Protein AF-A0A658NVU2-F1 (afdb_monomer_lite)

Structure (mmCIF, N/CA/C/O backbone):
data_AF-A0A658NVU2-F1
#
_entry.id   AF-A0A658NVU2-F1
#
loop_
_atom_site.group_PDB
_atom_site.id
_atom_site.type_symbol
_atom_site.label_atom_id
_atom_site.label_alt_id
_atom_site.label_comp_id
_atom_site.label_asym_id
_atom_site.label_entity_id
_atom_site.label_seq_id
_atom_site.pdbx_PDB_ins_code
_atom_site.Cartn_x
_atom_site.Cartn_y
_atom_site.Cartn_z
_atom_site.occupancy
_atom_site.B_iso_or_equiv
_atom_site.auth_seq_id
_atom_site.auth_comp_id
_atom_site.auth_asym_id
_atom_site.auth_atom_id
_atom_site.pdbx_PDB_model_num
ATOM 1 N N . GLY A 1 1 ? 6.816 2.887 -2.204 1.00 66.12 1 GLY A N 1
ATOM 2 C CA . GLY A 1 1 ? 6.903 2.406 -0.809 1.00 66.12 1 GLY A CA 1
ATOM 3 C C . GLY A 1 1 ? 5.701 2.885 -0.012 1.00 66.12 1 GLY A C 1
ATOM 4 O O . GLY A 1 1 ? 4.880 3.603 -0.566 1.00 66.12 1 GLY A O 1
ATOM 5 N N . PHE A 1 2 ? 5.609 2.519 1.269 1.00 79.38 2 PHE A N 1
ATOM 6 C CA . PHE A 1 2 ? 4.489 2.842 2.173 1.00 79.38 2 PHE A CA 1
ATOM 7 C C . PHE A 1 2 ? 4.735 4.096 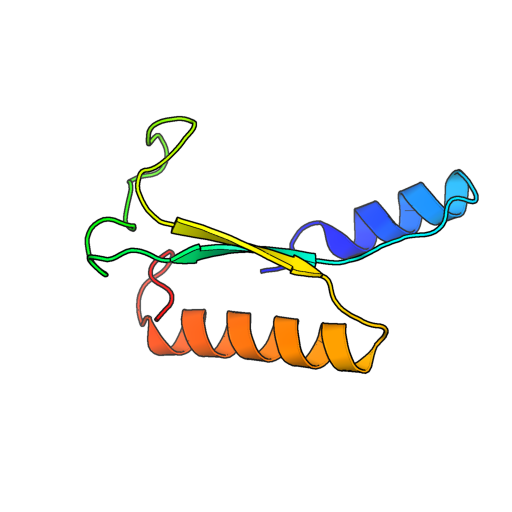3.023 1.00 79.38 2 PHE A C 1
ATOM 9 O O . PHE A 1 2 ? 4.677 4.067 4.250 1.00 79.38 2 PHE A O 1
ATOM 16 N N . TYR A 1 3 ? 5.047 5.217 2.383 1.00 77.81 3 TYR A N 1
ATOM 17 C CA . TYR A 1 3 ? 5.579 6.385 3.093 1.00 77.81 3 TYR A CA 1
ATOM 18 C C . TYR A 1 3 ? 4.583 7.070 4.054 1.00 77.81 3 TYR A C 1
ATOM 20 O O . TYR A 1 3 ? 5.007 7.871 4.879 1.00 77.81 3 TYR A O 1
ATOM 28 N N . GLY A 1 4 ? 3.285 6.739 3.993 1.00 88.94 4 GLY A N 1
ATOM 29 C CA . GLY A 1 4 ? 2.237 7.296 4.861 1.00 88.94 4 GLY A CA 1
ATOM 30 C C . GLY A 1 4 ? 1.615 6.318 5.864 1.00 88.94 4 GLY A C 1
ATOM 31 O O . GLY A 1 4 ? 0.648 6.685 6.527 1.00 88.94 4 GLY A O 1
ATOM 32 N N . ILE A 1 5 ? 2.118 5.083 5.977 1.00 91.00 5 ILE A N 1
ATOM 33 C CA . ILE A 1 5 ? 1.388 4.024 6.692 1.00 91.00 5 ILE A CA 1
ATOM 34 C C . ILE A 1 5 ? 1.237 4.276 8.193 1.00 91.00 5 ILE A C 1
ATOM 36 O O . ILE A 1 5 ? 0.152 4.082 8.733 1.00 91.00 5 ILE A O 1
ATOM 40 N N . VAL A 1 6 ? 2.294 4.769 8.845 1.00 92.00 6 VAL A N 1
ATOM 41 C CA . VAL A 1 6 ? 2.278 5.090 10.280 1.00 92.00 6 VAL A CA 1
ATOM 42 C C . VAL A 1 6 ? 1.248 6.178 10.550 1.00 92.00 6 VAL A C 1
ATOM 44 O O . VAL A 1 6 ? 0.363 6.007 11.381 1.00 92.00 6 VAL A O 1
ATOM 47 N N . ARG A 1 7 ? 1.294 7.261 9.765 1.00 94.69 7 ARG A N 1
ATOM 48 C CA . ARG A 1 7 ? 0.380 8.388 9.943 1.00 94.69 7 ARG A CA 1
ATOM 49 C C . ARG A 1 7 ? -1.078 8.007 9.689 1.00 94.69 7 ARG A C 1
ATOM 51 O O . ARG A 1 7 ? -1.965 8.509 10.371 1.00 94.69 7 ARG A O 1
ATOM 58 N N . PHE A 1 8 ? -1.325 7.136 8.712 1.00 94.25 8 PHE A N 1
ATOM 59 C CA . PHE A 1 8 ? -2.664 6.623 8.434 1.00 94.25 8 PHE A CA 1
ATOM 60 C C . PHE A 1 8 ? -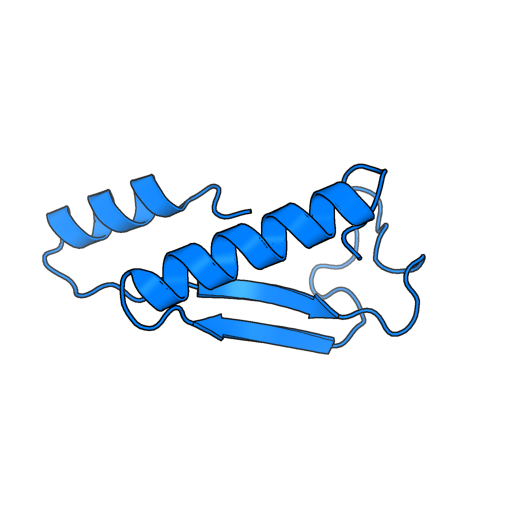3.192 5.759 9.587 1.00 94.25 8 PHE A C 1
ATOM 62 O O . PHE A 1 8 ? -4.334 5.945 10.003 1.00 94.25 8 PHE A O 1
ATOM 69 N N . ALA A 1 9 ? -2.358 4.874 10.143 1.00 94.06 9 ALA A N 1
ATOM 70 C CA . ALA A 1 9 ? -2.724 4.043 11.288 1.00 94.06 9 ALA A CA 1
ATOM 71 C C . AL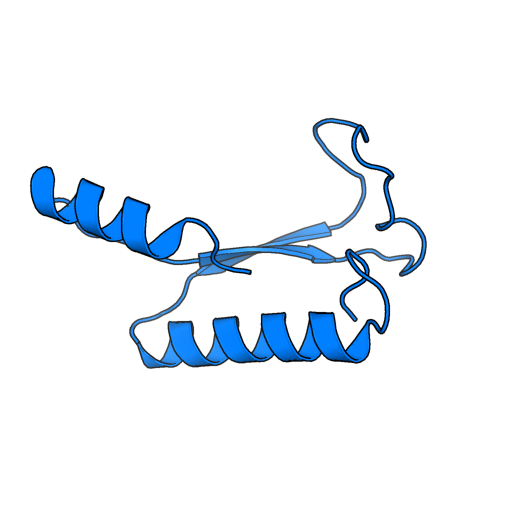A A 1 9 ? -3.038 4.885 12.538 1.00 94.06 9 ALA A C 1
ATOM 73 O O . ALA A 1 9 ? -4.096 4.704 13.134 1.00 94.06 9 ALA A O 1
ATOM 74 N N . GLU A 1 10 ? -2.181 5.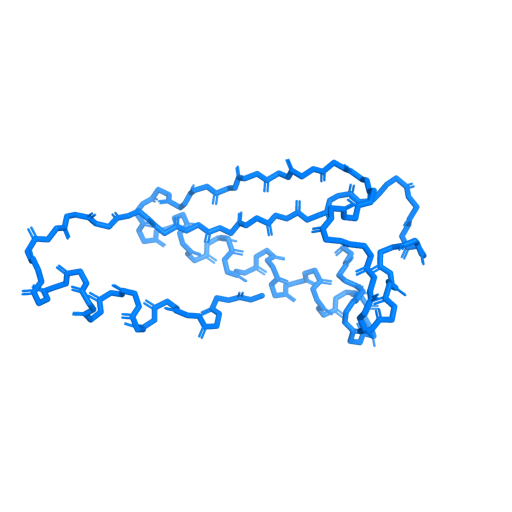855 12.875 1.00 96.50 10 GLU A N 1
ATOM 75 C CA . GLU A 1 10 ? -2.398 6.778 14.000 1.00 96.50 10 GLU A CA 1
ATOM 76 C C . GLU A 1 10 ? -3.714 7.558 13.865 1.00 96.50 10 GLU A C 1
ATOM 78 O O . GLU A 1 10 ? -4.470 7.699 14.825 1.00 96.50 10 GLU A O 1
ATOM 83 N N . ALA A 1 11 ? -4.006 8.072 12.666 1.00 97.12 11 ALA A N 1
ATOM 84 C CA . ALA A 1 11 ? -5.228 8.833 12.421 1.00 97.12 11 ALA A CA 1
ATOM 85 C C . ALA A 1 11 ? -6.484 7.957 12.539 1.00 97.12 11 ALA A C 1
ATOM 87 O O . ALA A 1 11 ? -7.500 8.392 13.080 1.00 97.12 11 ALA A O 1
ATOM 88 N N . ALA A 1 12 ? -6.419 6.718 12.051 1.00 97.00 12 ALA A N 1
ATOM 89 C CA . ALA A 1 12 ? -7.526 5.779 12.145 1.00 97.00 12 ALA A CA 1
ATOM 90 C C . ALA A 1 12 ? -7.793 5.331 13.588 1.00 97.00 12 ALA A C 1
ATOM 92 O O . ALA A 1 12 ? -8.953 5.212 13.980 1.00 97.00 12 ALA A O 1
ATOM 93 N N . GLU A 1 13 ? -6.738 5.145 14.385 1.00 96.50 13 GLU A N 1
ATOM 94 C CA . GLU A 1 13 ? -6.842 4.841 15.813 1.00 96.50 13 GLU A CA 1
ATOM 95 C C . GLU A 1 13 ? -7.555 5.968 16.571 1.00 96.50 13 GLU A C 1
ATOM 97 O O . GLU A 1 13 ? -8.514 5.703 17.296 1.00 96.50 13 GLU A O 1
ATOM 102 N N . GLN A 1 14 ? -7.157 7.226 16.337 1.00 97.38 14 GLN A N 1
ATOM 103 C CA . GLN A 1 14 ? -7.782 8.408 16.951 1.00 97.38 14 GLN A CA 1
ATOM 104 C C . GLN A 1 14 ? -9.273 8.550 16.618 1.00 97.38 14 GLN A C 1
ATOM 106 O O . GLN A 1 14 ? -10.036 9.086 17.419 1.00 97.38 14 GLN A O 1
ATOM 111 N N . LEU A 1 15 ? -9.685 8.095 15.434 1.00 97.62 15 LEU A N 1
ATOM 112 C CA . LEU A 1 15 ? -11.066 8.175 14.955 1.00 97.62 15 LEU A CA 1
ATOM 113 C C . LEU A 1 15 ? -11.848 6.866 15.143 1.00 97.62 15 LEU A C 1
ATOM 115 O O . LEU A 1 15 ? -13.012 6.800 14.754 1.00 97.62 15 LEU A O 1
ATOM 119 N N . HIS A 1 16 ? -11.231 5.835 15.728 1.00 96.44 16 HIS A N 1
ATOM 120 C CA . HIS A 1 16 ? -11.809 4.502 15.923 1.00 96.44 16 HIS A CA 1
ATOM 121 C C . HIS A 1 16 ? -12.384 3.867 14.642 1.00 96.44 16 HIS A C 1
ATOM 123 O O . HIS A 1 16 ? -13.418 3.196 14.675 1.00 96.44 16 HIS A O 1
ATOM 129 N N . VAL A 1 17 ? -11.711 4.056 13.504 1.00 97.81 17 VAL A N 1
ATOM 130 C CA . VAL A 1 17 ? -12.111 3.465 12.218 1.00 97.81 17 VAL A CA 1
ATOM 131 C C . VAL A 1 17 ? -11.214 2.292 11.840 1.00 97.81 17 VAL A C 1
ATOM 133 O O . VAL A 1 17 ? -10.013 2.283 12.108 1.00 97.81 17 VAL A O 1
ATOM 136 N N . GLN A 1 18 ? -11.799 1.283 11.192 1.00 95.44 18 GLN A N 1
ATOM 137 C CA . GLN A 1 18 ? -11.033 0.156 10.666 1.00 95.44 18 GLN A CA 1
ATOM 138 C C . GLN A 1 18 ? -10.176 0.594 9.474 1.00 95.44 18 GLN A C 1
ATOM 140 O O . GLN A 1 18 ? -10.618 1.371 8.627 1.00 95.44 18 GLN A O 1
ATOM 145 N N . THR A 1 19 ? -8.956 0.065 9.391 1.00 94.31 19 THR A N 1
ATOM 146 C CA . THR A 1 19 ? -8.014 0.356 8.308 1.00 94.31 19 THR A CA 1
ATOM 147 C C . THR A 1 19 ? -7.945 -0.779 7.296 1.00 94.31 19 THR A C 1
ATOM 149 O O . THR A 1 19 ? -8.041 -1.961 7.627 1.00 94.31 19 THR A O 1
ATOM 152 N N . VAL A 1 20 ? -7.711 -0.406 6.040 1.00 95.31 20 VAL A N 1
ATOM 153 C CA . VAL A 1 20 ? -7.217 -1.311 5.002 1.00 95.31 20 VAL A CA 1
ATOM 154 C C . VAL A 1 20 ? -5.969 -0.668 4.421 1.00 95.31 20 VAL A C 1
ATOM 156 O O . VAL A 1 20 ? -6.005 0.477 3.979 1.00 95.31 20 VAL A O 1
ATOM 159 N N . PHE A 1 21 ? -4.858 -1.395 4.449 1.00 94.31 21 PHE A N 1
ATOM 160 C CA . PHE A 1 21 ? -3.589 -0.924 3.907 1.00 94.31 21 PHE A CA 1
ATOM 161 C C . PHE A 1 21 ? -3.388 -1.469 2.498 1.00 94.31 21 PHE A C 1
ATOM 163 O O . PHE A 1 21 ? -3.798 -2.585 2.181 1.00 94.31 21 PHE A O 1
ATOM 170 N N . GLY A 1 22 ? -2.735 -0.691 1.648 1.00 94.38 22 GLY A N 1
ATOM 171 C CA . GLY A 1 22 ? -2.520 -1.058 0.260 1.00 94.38 22 GLY A CA 1
ATOM 172 C C . GLY A 1 22 ? -1.628 -0.065 -0.456 1.00 94.38 22 GLY A C 1
ATOM 173 O O . GLY A 1 22 ? -1.228 0.957 0.106 1.00 94.38 22 GLY A O 1
ATOM 174 N N . ALA A 1 23 ? -1.294 -0.400 -1.691 1.00 93.19 23 ALA A N 1
ATOM 175 C CA . ALA A 1 23 ? -0.524 0.453 -2.572 1.00 93.19 23 ALA A CA 1
ATOM 176 C C . ALA A 1 23 ? -1.132 0.412 -3.970 1.00 93.19 23 ALA A C 1
ATOM 178 O O . ALA A 1 23 ? -1.622 -0.622 -4.425 1.00 93.19 23 ALA A O 1
ATOM 179 N N . GLU A 1 24 ? -1.062 1.548 -4.641 1.00 90.31 24 GLU A N 1
ATOM 180 C CA . GLU A 1 24 ? -1.288 1.637 -6.071 1.00 90.31 24 GLU A CA 1
ATOM 181 C C . GLU A 1 24 ? 0.046 1.424 -6.789 1.00 90.31 24 GLU A C 1
ATOM 183 O O . GLU A 1 24 ? 1.071 2.002 -6.409 1.00 90.31 24 GLU A O 1
ATOM 188 N N . LEU A 1 25 ? 0.040 0.550 -7.791 1.00 87.44 25 LEU A N 1
ATOM 189 C CA . LEU A 1 25 ? 1.200 0.207 -8.599 1.00 87.44 25 LEU A CA 1
ATOM 190 C C . LEU A 1 25 ? 0.940 0.620 -10.043 1.00 87.44 25 LEU A C 1
ATOM 192 O O . LEU A 1 25 ? -0.036 0.184 -10.650 1.00 87.44 25 LEU A O 1
ATOM 196 N N . SER A 1 26 ? 1.842 1.416 -10.603 1.00 80.81 26 SER A N 1
ATOM 197 C CA . SER A 1 26 ? 1.849 1.711 -12.032 1.00 80.81 26 SER A CA 1
ATOM 198 C C . SER A 1 26 ? 2.563 0.582 -12.769 1.00 80.81 26 SER A C 1
ATOM 200 O O . SER A 1 26 ? 3.754 0.346 -12.560 1.00 80.81 26 SER A O 1
ATOM 202 N N . LEU A 1 27 ? 1.828 -0.125 -13.618 1.00 80.56 27 LEU A N 1
ATOM 203 C CA . LEU A 1 27 ? 2.337 -1.143 -14.523 1.00 80.56 27 LEU A CA 1
ATOM 204 C C . LEU A 1 27 ? 2.480 -0.484 -15.895 1.00 80.56 27 LEU A C 1
ATOM 206 O O . LEU A 1 27 ? 1.487 -0.175 -16.554 1.00 80.56 27 LEU A O 1
ATOM 210 N N . ALA A 1 28 ? 3.715 -0.198 -16.291 1.00 70.75 28 ALA A N 1
ATOM 211 C CA . ALA A 1 28 ? 3.987 0.387 -17.593 1.00 70.75 28 ALA A CA 1
ATOM 212 C C . ALA A 1 28 ? 4.198 -0.716 -18.635 1.00 70.75 28 ALA A C 1
ATOM 214 O O . ALA A 1 28 ? 4.964 -1.649 -18.395 1.00 70.75 28 ALA A O 1
ATOM 215 N N . ASP A 1 29 ? 3.579 -0.568 -19.808 1.00 62.94 29 ASP A N 1
ATOM 216 C CA . ASP A 1 29 ? 3.875 -1.410 -20.977 1.00 62.94 29 ASP A CA 1
ATOM 217 C C . ASP A 1 29 ? 5.291 -1.132 -21.525 1.00 62.94 29 ASP A C 1
ATOM 219 O O . ASP A 1 29 ? 5.908 -1.993 -22.150 1.00 62.94 29 ASP A O 1
ATOM 223 N N . ASP A 1 30 ? 5.829 0.062 -21.239 1.00 62.78 30 ASP A N 1
ATOM 224 C CA . ASP A 1 30 ? 7.211 0.464 -21.506 1.00 62.78 30 ASP A CA 1
ATOM 225 C C . ASP A 1 30 ? 7.937 0.830 -20.186 1.00 62.78 30 ASP A C 1
ATOM 227 O O . ASP A 1 30 ? 7.627 1.854 -19.570 1.00 62.78 30 ASP A O 1
ATOM 231 N N . PRO A 1 31 ? 8.954 0.062 -19.746 1.00 57.34 31 PRO A N 1
ATOM 232 C CA . PRO A 1 31 ? 9.713 0.326 -18.516 1.00 57.34 31 PRO A CA 1
ATOM 233 C C . PRO A 1 31 ? 10.569 1.612 -18.551 1.00 57.34 31 PRO A C 1
ATOM 235 O O . PRO A 1 31 ? 11.280 1.921 -17.584 1.00 57.34 31 PRO A O 1
ATOM 238 N N . PHE A 1 32 ? 10.555 2.357 -19.659 1.00 56.50 32 PHE A N 1
ATOM 239 C CA . PHE A 1 32 ? 11.176 3.674 -19.800 1.00 56.50 32 PHE A CA 1
ATOM 240 C C . PHE A 1 32 ? 10.163 4.830 -19.754 1.00 56.50 32 PHE A C 1
ATOM 242 O O . PHE A 1 32 ? 10.581 5.959 -19.497 1.00 56.50 32 PHE A O 1
ATOM 249 N N . SER A 1 33 ? 8.855 4.576 -19.899 1.00 54.56 33 SER A N 1
ATOM 250 C CA . SER A 1 33 ? 7.824 5.629 -19.895 1.00 54.56 33 SER A CA 1
ATOM 251 C C . SER A 1 33 ? 7.406 6.078 -18.487 1.00 54.56 33 SER A C 1
ATOM 253 O O . SER A 1 33 ? 7.029 7.233 -18.295 1.00 54.56 33 SER A O 1
ATOM 255 N N . ALA A 1 34 ? 7.547 5.205 -17.480 1.00 53.56 34 ALA A N 1
ATOM 256 C CA . ALA A 1 34 ? 7.219 5.507 -16.081 1.00 53.56 34 ALA A CA 1
ATOM 257 C C . ALA A 1 34 ? 8.223 6.447 -15.390 1.00 53.56 34 ALA A C 1
ATOM 259 O O . ALA A 1 34 ? 7.930 6.984 -14.321 1.00 53.56 34 ALA A O 1
ATOM 260 N N . ALA A 1 35 ? 9.388 6.698 -16.000 1.00 54.72 35 ALA A N 1
ATOM 261 C CA . ALA A 1 35 ? 10.329 7.724 -15.555 1.00 54.72 35 ALA A CA 1
ATOM 262 C C . ALA A 1 35 ? 9.825 9.127 -15.942 1.00 54.72 35 ALA A C 1
ATOM 264 O O . ALA A 1 35 ? 10.560 9.940 -16.501 1.00 54.72 35 ALA A O 1
ATOM 265 N N . LEU A 1 36 ? 8.555 9.428 -15.663 1.00 53.22 36 LEU A N 1
ATOM 266 C CA . LEU A 1 36 ? 8.064 10.792 -15.738 1.00 53.22 36 LEU A CA 1
ATOM 267 C C . LEU A 1 36 ? 8.847 11.602 -14.707 1.00 53.22 36 LEU A C 1
ATOM 269 O O . LEU A 1 36 ? 8.783 11.361 -13.498 1.00 53.22 36 LEU A O 1
ATOM 273 N N . ALA A 1 37 ? 9.629 12.556 -15.211 1.00 53.41 37 ALA A N 1
ATOM 274 C CA . ALA A 1 37 ? 10.237 13.601 -14.408 1.00 53.41 37 ALA A CA 1
ATOM 275 C C . ALA A 1 37 ? 9.202 14.138 -13.406 1.00 53.41 37 ALA A C 1
ATOM 277 O O . ALA A 1 37 ? 8.015 14.240 -13.724 1.00 53.41 37 ALA A O 1
ATOM 278 N N . ARG A 1 38 ? 9.638 14.474 -12.184 1.00 51.34 38 ARG A N 1
ATOM 279 C CA . ARG A 1 38 ? 8.770 15.125 -11.187 1.00 51.34 38 ARG A CA 1
ATOM 280 C C . ARG A 1 38 ? 8.010 16.276 -11.868 1.00 51.34 38 ARG A C 1
ATOM 282 O O . ARG A 1 38 ? 8.649 17.245 -12.264 1.00 51.34 38 ARG A O 1
ATOM 289 N N . GLY A 1 39 ? 6.687 16.140 -12.017 1.00 59.56 39 GLY A N 1
ATOM 290 C CA . GLY A 1 39 ? 5.842 17.075 -12.780 1.00 59.56 39 GLY A CA 1
ATOM 291 C C . GLY A 1 39 ? 5.103 16.497 -14.000 1.00 59.56 39 GLY A C 1
ATOM 292 O O . GLY A 1 39 ? 4.608 17.276 -14.807 1.00 59.56 39 GLY A O 1
ATOM 293 N N . GLY A 1 40 ? 5.030 15.169 -14.158 1.00 64.25 40 GLY A N 1
ATOM 294 C CA . GLY A 1 40 ? 4.174 14.523 -15.164 1.00 64.25 40 GLY A CA 1
ATOM 295 C C . GLY A 1 40 ? 2.668 14.814 -15.001 1.00 64.25 40 GLY A C 1
ATOM 296 O O . GLY A 1 40 ? 2.262 15.411 -14.001 1.00 64.25 40 GLY A O 1
ATOM 297 N N . PRO A 1 41 ? 1.832 14.408 -15.977 1.00 69.12 41 PRO A N 1
ATOM 298 C CA . PRO A 1 41 ? 0.381 14.582 -15.909 1.00 69.12 41 PRO A CA 1
ATOM 299 C C . PRO A 1 41 ? -0.207 13.936 -14.647 1.00 69.12 41 PRO A C 1
ATOM 301 O O . PRO A 1 41 ? 0.323 12.947 -14.147 1.00 69.12 41 PRO A O 1
ATOM 304 N N . ALA A 1 42 ? -1.307 14.509 -14.142 1.00 72.75 42 ALA A N 1
ATOM 305 C CA . ALA A 1 42 ? -1.964 14.048 -12.915 1.00 72.75 42 ALA A CA 1
ATOM 306 C C . ALA A 1 42 ? -2.402 12.576 -12.987 1.00 72.75 42 ALA A C 1
ATOM 308 O O . ALA A 1 42 ? -2.379 11.887 -11.972 1.00 72.75 42 ALA A O 1
ATOM 309 N N . ASP A 1 43 ? -2.756 12.121 -14.189 1.00 73.62 43 ASP A N 1
ATOM 310 C CA . ASP A 1 43 ? -3.054 10.733 -14.519 1.00 73.62 43 ASP A CA 1
ATOM 311 C C . ASP A 1 43 ? -2.010 10.245 -15.542 1.00 73.62 43 ASP A C 1
ATOM 313 O O . ASP A 1 43 ? -2.133 10.528 -16.742 1.00 73.62 43 ASP A O 1
ATOM 317 N N . PRO A 1 44 ? -0.884 9.671 -15.086 1.00 71.44 44 PRO A N 1
ATOM 318 C CA . PRO A 1 44 ? 0.143 9.156 -15.980 1.00 71.44 44 PRO A CA 1
ATOM 319 C C . PRO A 1 44 ? -0.383 7.950 -16.765 1.00 71.44 44 PRO A C 1
ATOM 321 O O . PRO A 1 44 ? -1.136 7.139 -16.250 1.00 71.44 44 PRO A O 1
ATOM 324 N N . GLY A 1 45 ? 0.029 7.806 -18.025 1.00 70.38 45 GLY A N 1
ATOM 325 C CA . GLY A 1 45 ? -0.369 6.646 -18.826 1.00 70.38 45 GLY A CA 1
ATOM 326 C C . GLY A 1 45 ? 0.191 5.326 -18.274 1.00 70.38 45 GLY A C 1
ATOM 327 O O . GLY A 1 45 ? 1.278 5.295 -17.698 1.00 70.38 45 GLY A O 1
ATOM 328 N N . GLY A 1 46 ? -0.529 4.229 -18.510 1.00 78.38 46 GLY A N 1
ATOM 329 C CA . GLY A 1 46 ? -0.182 2.883 -18.045 1.00 78.38 46 GLY A CA 1
ATOM 330 C C . GLY A 1 46 ? -1.365 2.208 -17.356 1.00 78.38 46 GLY A C 1
ATOM 331 O O . GLY A 1 46 ? -2.446 2.781 -17.242 1.00 78.38 46 GLY A O 1
ATOM 332 N N . SER A 1 47 ? -1.174 0.971 -16.902 1.00 84.38 47 SER A N 1
ATOM 333 C CA . SER A 1 47 ? -2.186 0.271 -16.109 1.00 84.38 47 SER A CA 1
ATOM 334 C C . SER A 1 47 ? -1.968 0.532 -14.623 1.00 84.38 47 SER A C 1
ATOM 336 O O . SER A 1 47 ? -0.884 0.297 -14.095 1.00 84.38 47 SER A O 1
ATOM 338 N N . HIS A 1 48 ? -3.012 0.980 -13.931 1.00 86.25 48 HIS A N 1
ATOM 339 C CA . HIS A 1 48 ? -2.979 1.236 -12.494 1.00 86.25 48 HIS A CA 1
ATOM 340 C C . HIS A 1 48 ? -3.562 0.037 -11.752 1.00 86.25 48 HIS A C 1
ATOM 342 O O . HIS A 1 48 ? -4.740 -0.293 -11.893 1.00 86.25 48 HIS A O 1
ATOM 348 N N . LEU A 1 49 ? -2.729 -0.636 -10.963 1.00 90.44 49 LEU A N 1
ATOM 349 C CA . LEU A 1 49 ? -3.129 -1.782 -10.162 1.00 90.44 49 LEU A CA 1
ATOM 350 C C . LEU A 1 49 ? -3.251 -1.379 -8.691 1.00 90.44 49 LEU A C 1
ATOM 352 O O . LEU A 1 49 ? -2.251 -1.124 -8.020 1.00 90.44 49 LEU A O 1
ATOM 356 N N . LEU A 1 50 ? -4.477 -1.394 -8.169 1.00 93.19 50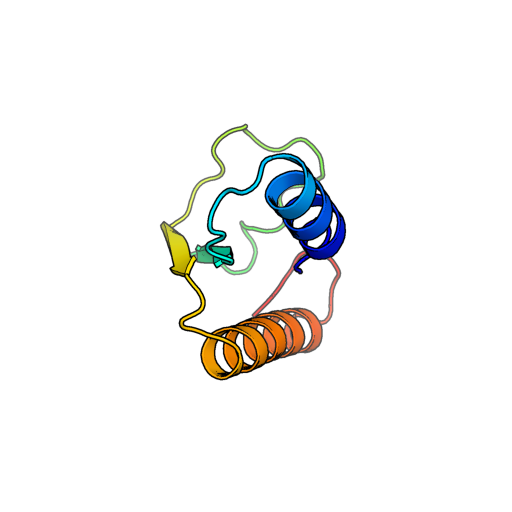 LEU A N 1
ATOM 357 C CA . LEU A 1 50 ? -4.731 -1.260 -6.737 1.00 93.19 50 LEU A CA 1
ATOM 358 C C . LEU A 1 50 ? -4.534 -2.609 -6.037 1.00 93.19 50 LEU A C 1
ATOM 360 O O . LEU A 1 50 ? -5.242 -3.576 -6.323 1.00 93.19 50 LEU A O 1
ATOM 364 N N . VAL A 1 51 ? -3.614 -2.665 -5.074 1.00 95.38 51 VAL A N 1
ATOM 365 C CA . VAL A 1 51 ? -3.361 -3.863 -4.266 1.00 95.38 51 VAL A CA 1
ATOM 366 C C . VAL A 1 51 ? -3.666 -3.579 -2.803 1.00 95.38 51 VAL A C 1
ATOM 368 O O . VAL A 1 51 ? -3.080 -2.678 -2.204 1.00 95.38 51 VAL A O 1
ATOM 371 N N . LEU A 1 52 ? -4.544 -4.388 -2.208 1.00 95.88 52 LEU A N 1
ATOM 372 C CA . LEU A 1 52 ? -4.882 -4.323 -0.786 1.00 95.88 52 LEU A CA 1
ATOM 373 C C . LEU A 1 52 ? -4.241 -5.487 -0.026 1.00 95.88 52 LEU A C 1
ATOM 375 O O . LEU A 1 52 ? -4.327 -6.648 -0.432 1.00 95.88 52 LEU A O 1
ATOM 379 N N . ALA A 1 53 ? -3.601 -5.170 1.094 1.00 95.94 53 ALA A N 1
ATOM 380 C CA . ALA A 1 53 ? -2.967 -6.132 1.976 1.00 95.94 53 ALA A CA 1
ATOM 381 C C . ALA A 1 53 ? -4.017 -6.842 2.840 1.00 95.94 53 ALA A C 1
ATOM 383 O O . ALA A 1 53 ? -4.720 -6.224 3.641 1.00 95.94 53 ALA A O 1
ATOM 384 N N . ARG A 1 54 ? -4.102 -8.168 2.708 1.00 96.06 54 ARG A N 1
ATOM 385 C CA . ARG A 1 54 ? -4.919 -9.000 3.594 1.00 96.06 54 ARG A CA 1
ATOM 386 C C . ARG A 1 54 ? -4.126 -9.347 4.850 1.00 96.06 54 ARG A C 1
ATOM 388 O O . ARG A 1 54 ? -3.287 -10.245 4.819 1.00 96.06 54 ARG A O 1
ATOM 395 N N . GLY A 1 55 ? -4.424 -8.644 5.940 1.00 94.25 55 GLY A N 1
ATOM 396 C CA . GLY A 1 55 ? -3.749 -8.833 7.221 1.00 94.25 55 GLY A CA 1
ATOM 397 C C . GLY A 1 55 ? -2.245 -8.558 7.149 1.00 94.25 55 GLY A C 1
ATOM 398 O O . GLY A 1 55 ? -1.739 -7.967 6.192 1.00 94.25 55 GLY A O 1
ATOM 399 N N . GLU A 1 56 ? -1.528 -9.008 8.174 1.00 94.19 56 GLU A N 1
ATOM 400 C CA . GLU A 1 56 ? -0.095 -8.749 8.319 1.00 94.19 56 GLU A CA 1
ATOM 401 C C . GLU A 1 56 ? 0.745 -9.457 7.241 1.00 94.19 56 GLU A C 1
ATOM 403 O O . GLU A 1 56 ? 1.633 -8.853 6.644 1.00 94.19 56 GLU A O 1
ATOM 408 N N . GLU A 1 57 ? 0.426 -10.712 6.915 1.00 96.88 57 GLU A N 1
ATOM 409 C CA . GLU A 1 57 ? 1.149 -11.461 5.878 1.00 96.88 57 GLU A CA 1
ATOM 410 C C . GLU A 1 57 ? 1.028 -10.785 4.503 1.00 96.88 57 GLU A C 1
ATOM 412 O O . GLU A 1 57 ? 2.018 -10.629 3.783 1.00 96.88 57 GLU A O 1
ATOM 417 N N . GLY A 1 58 ? -0.179 -10.327 4.149 1.00 96.25 58 GLY A N 1
ATOM 418 C CA . GLY A 1 58 ? -0.408 -9.587 2.912 1.00 96.25 58 GLY A CA 1
ATOM 419 C C . GLY A 1 58 ? 0.391 -8.286 2.865 1.00 96.25 58 GLY A C 1
ATOM 420 O O . GLY A 1 58 ? 0.920 -7.932 1.811 1.00 96.25 58 GLY A O 1
ATOM 421 N N . TYR A 1 59 ? 0.525 -7.609 4.007 1.00 94.31 59 TYR A N 1
ATOM 422 C CA . TYR A 1 59 ? 1.329 -6.399 4.130 1.00 94.31 59 TYR A CA 1
ATOM 423 C C . TYR A 1 59 ? 2.818 -6.684 3.906 1.00 94.31 59 TYR A C 1
ATOM 425 O O . TYR A 1 59 ? 3.428 -6.048 3.044 1.00 94.31 59 TYR A O 1
ATOM 433 N N . HIS A 1 60 ? 3.388 -7.675 4.601 1.00 95.06 60 HIS A N 1
ATOM 434 C CA . HIS A 1 60 ? 4.799 -8.055 4.449 1.00 95.06 60 HIS A CA 1
ATOM 435 C C . HIS A 1 60 ? 5.129 -8.458 3.014 1.00 95.06 60 HIS A C 1
ATOM 437 O O . HIS A 1 60 ? 6.122 -7.999 2.450 1.00 95.06 60 HIS A O 1
ATOM 443 N N . ARG A 1 61 ? 4.263 -9.261 2.386 1.00 96.62 61 ARG A N 1
ATOM 444 C CA . ARG A 1 61 ? 4.428 -9.673 0.987 1.00 96.62 61 ARG A CA 1
ATOM 445 C C . ARG A 1 61 ? 4.412 -8.489 0.027 1.00 96.62 61 ARG A C 1
ATOM 447 O O . ARG A 1 61 ? 5.256 -8.420 -0.863 1.00 96.62 61 ARG A O 1
ATOM 454 N N . LEU A 1 62 ? 3.476 -7.557 0.204 1.00 95.19 62 LEU A N 1
ATOM 455 C CA . LEU A 1 62 ? 3.385 -6.369 -0.643 1.00 95.19 62 LEU A CA 1
ATOM 456 C C . LEU A 1 62 ? 4.588 -5.438 -0.432 1.00 95.19 62 LEU A C 1
ATOM 458 O O . LEU A 1 62 ? 5.176 -4.964 -1.402 1.00 95.19 62 LEU A O 1
ATOM 462 N N . ALA A 1 63 ? 5.006 -5.224 0.818 1.00 94.12 63 ALA A N 1
ATOM 463 C CA . ALA A 1 63 ? 6.183 -4.422 1.144 1.00 94.12 63 ALA A CA 1
ATOM 464 C C . ALA A 1 63 ? 7.459 -5.009 0.521 1.00 94.12 63 ALA A C 1
ATOM 466 O O . ALA A 1 63 ? 8.236 -4.280 -0.105 1.00 94.12 63 ALA A O 1
ATOM 467 N N . ALA A 1 64 ? 7.646 -6.326 0.638 1.00 94.94 64 ALA A N 1
ATOM 468 C CA . ALA A 1 64 ? 8.767 -7.039 0.040 1.00 94.94 64 ALA A CA 1
ATOM 469 C C . ALA A 1 64 ? 8.752 -6.941 -1.491 1.00 94.94 64 ALA A C 1
ATOM 471 O O . ALA A 1 64 ? 9.772 -6.596 -2.079 1.00 94.94 64 ALA A O 1
ATOM 472 N N . ALA A 1 65 ? 7.605 -7.167 -2.139 1.00 94.06 65 ALA A N 1
ATOM 473 C CA . ALA A 1 65 ? 7.478 -7.062 -3.594 1.00 94.06 65 ALA A CA 1
ATOM 474 C C . ALA A 1 65 ? 7.836 -5.658 -4.109 1.00 94.06 65 ALA A C 1
ATOM 476 O O . ALA A 1 65 ? 8.647 -5.526 -5.023 1.00 94.06 65 ALA A O 1
ATOM 477 N N . ILE A 1 66 ? 7.308 -4.605 -3.474 1.00 91.06 66 ILE A N 1
ATOM 478 C CA . ILE A 1 66 ? 7.635 -3.214 -3.827 1.00 91.06 66 ILE A CA 1
ATOM 479 C C . ILE A 1 66 ? 9.132 -2.945 -3.637 1.00 91.06 66 ILE A C 1
ATOM 481 O O . ILE A 1 66 ? 9.748 -2.271 -4.459 1.00 91.06 66 ILE A O 1
ATOM 485 N N . THR A 1 67 ? 9.722 -3.458 -2.558 1.00 91.50 67 THR A N 1
ATOM 486 C CA . THR A 1 67 ? 11.146 -3.264 -2.253 1.00 91.50 67 THR A CA 1
ATOM 487 C C . THR A 1 67 ? 12.029 -3.963 -3.278 1.00 91.50 67 THR A C 1
ATOM 489 O O . THR A 1 67 ? 12.919 -3.329 -3.839 1.00 91.50 67 THR A O 1
ATOM 492 N N . HIS A 1 68 ? 11.750 -5.234 -3.576 1.00 92.44 68 HIS A N 1
ATOM 493 C CA . HIS A 1 68 ? 12.450 -5.980 -4.616 1.00 92.44 68 HIS A CA 1
ATOM 494 C C . HIS A 1 68 ? 12.365 -5.267 -5.960 1.00 92.44 68 HIS A C 1
ATOM 496 O O . HIS A 1 68 ? 13.396 -5.108 -6.605 1.00 92.44 68 HIS A O 1
ATOM 502 N N . ALA A 1 69 ? 11.189 -4.757 -6.332 1.00 89.00 69 ALA A N 1
ATOM 503 C CA . ALA A 1 69 ? 11.032 -4.067 -7.602 1.00 89.00 69 ALA A CA 1
ATOM 504 C C . ALA A 1 69 ? 11.863 -2.779 -7.679 1.00 89.00 69 ALA A C 1
ATOM 506 O O . ALA A 1 69 ? 12.535 -2.515 -8.674 1.00 89.00 69 ALA A O 1
ATOM 507 N N . GLN A 1 70 ? 11.880 -1.983 -6.606 1.00 86.56 70 GLN A N 1
ATOM 508 C CA . GLN A 1 70 ? 12.702 -0.769 -6.533 1.00 86.56 70 GLN A CA 1
ATOM 509 C C . GLN A 1 70 ? 14.205 -1.082 -6.580 1.00 86.56 70 GLN A C 1
ATOM 511 O O . GLN A 1 70 ? 14.957 -0.345 -7.212 1.00 86.56 70 GLN A O 1
ATOM 516 N N . LEU A 1 71 ? 14.644 -2.171 -5.939 1.00 89.25 71 LEU A N 1
ATOM 517 C CA . LEU A 1 71 ? 16.042 -2.611 -5.964 1.00 89.25 71 LEU A CA 1
ATOM 518 C C . LEU A 1 71 ? 16.449 -3.154 -7.342 1.00 89.25 71 LEU A C 1
ATOM 520 O O . LEU A 1 71 ? 17.516 -2.805 -7.839 1.00 89.25 71 LEU A O 1
ATOM 524 N N . ALA A 1 72 ? 15.594 -3.960 -7.976 1.00 88.00 72 ALA A N 1
ATOM 525 C CA . ALA A 1 72 ? 15.809 -4.489 -9.324 1.00 88.00 72 ALA A CA 1
ATOM 526 C C . ALA A 1 72 ? 15.833 -3.382 -10.390 1.00 88.00 72 ALA A C 1
ATOM 528 O O . ALA A 1 72 ? 16.527 -3.498 -11.399 1.00 88.00 72 ALA A O 1
ATOM 529 N N . GLY A 1 73 ? 15.107 -2.292 -10.140 1.00 83.19 73 GLY A N 1
ATOM 530 C CA . GLY A 1 73 ? 15.067 -1.106 -10.982 1.00 83.19 73 GLY A CA 1
ATOM 531 C C . GLY A 1 73 ? 16.401 -0.384 -11.166 1.00 83.19 73 GLY A C 1
ATOM 532 O O . GLY A 1 73 ? 16.594 0.283 -12.180 1.00 83.19 73 GLY A O 1
ATOM 533 N N . GLY A 1 74 ? 17.322 -0.492 -10.200 1.00 80.06 74 GLY A N 1
ATOM 534 C CA . GLY A 1 74 ? 18.669 0.100 -10.245 1.00 80.06 74 GLY A CA 1
ATOM 535 C C . GLY A 1 74 ? 18.733 1.637 -10.210 1.00 80.06 74 GLY A C 1
ATOM 536 O O . GLY A 1 74 ? 19.760 2.200 -9.840 1.00 80.06 74 GLY A O 1
ATOM 537 N N . GLU A 1 75 ? 17.639 2.326 -10.535 1.00 78.56 75 GLU A N 1
ATOM 538 C CA . GLU A 1 75 ? 17.513 3.781 -10.574 1.00 78.56 75 GLU A CA 1
ATOM 539 C C . GLU A 1 75 ? 16.274 4.238 -9.796 1.00 78.56 75 GLU A C 1
ATOM 541 O O . GLU A 1 75 ? 15.206 3.615 -9.817 1.00 78.56 75 GLU A O 1
ATOM 546 N N . LYS A 1 76 ? 16.393 5.380 -9.112 1.00 75.31 76 LYS A N 1
ATOM 547 C CA . LYS A 1 76 ? 15.282 5.953 -8.348 1.00 75.31 76 LYS A CA 1
ATOM 548 C C . LYS A 1 76 ? 14.092 6.240 -9.268 1.00 75.31 76 LYS A C 1
ATOM 550 O O . LYS A 1 76 ? 14.215 6.998 -10.223 1.00 75.31 76 LYS A O 1
ATOM 555 N N . GLY A 1 77 ? 12.925 5.715 -8.898 1.00 73.81 77 GLY A N 1
ATOM 556 C CA . GLY A 1 77 ? 11.683 5.935 -9.642 1.00 73.81 77 GLY A CA 1
ATOM 557 C C . GLY A 1 77 ? 11.479 4.970 -10.807 1.00 73.81 77 GLY A C 1
ATOM 558 O O . GLY A 1 77 ? 10.602 5.21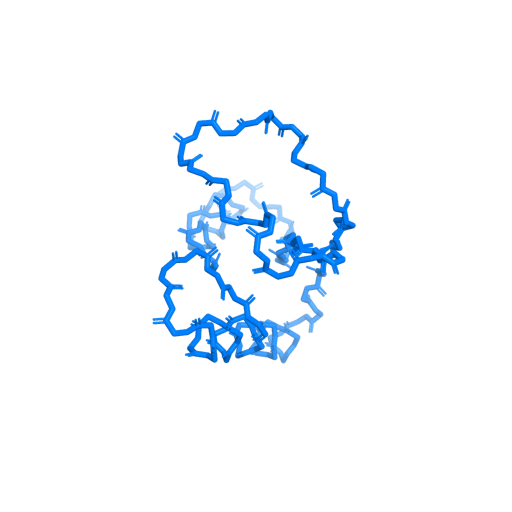4 -11.627 1.00 73.81 77 GLY A O 1
ATOM 559 N N . ARG A 1 78 ? 12.260 3.884 -10.883 1.00 75.94 78 ARG A N 1
ATOM 560 C CA . ARG A 1 78 ? 12.182 2.911 -11.980 1.00 75.94 78 ARG A CA 1
ATOM 561 C C . ARG A 1 78 ? 12.029 1.465 -11.498 1.00 75.94 78 ARG A C 1
ATOM 563 O O . ARG A 1 78 ? 12.861 0.638 -11.852 1.00 75.94 78 ARG A O 1
ATOM 570 N N . PRO A 1 79 ? 11.014 1.141 -10.676 1.00 80.81 79 PRO A N 1
ATOM 571 C CA . PRO A 1 79 ? 10.814 -0.230 -10.213 1.00 80.81 79 PRO A CA 1
ATOM 572 C C . PRO A 1 79 ? 10.611 -1.205 -11.387 1.00 80.81 79 PRO A C 1
ATOM 574 O O . PRO A 1 79 ? 10.002 -0.827 -12.389 1.00 80.81 79 PRO A O 1
ATOM 577 N N . ARG A 1 80 ? 11.109 -2.441 -11.257 1.00 76.12 80 ARG A N 1
ATOM 578 C CA . ARG A 1 80 ? 10.970 -3.525 -12.246 1.00 76.12 80 ARG A CA 1
ATOM 579 C C . ARG A 1 80 ? 10.524 -4.839 -11.629 1.00 76.12 80 ARG A C 1
ATOM 581 O O . ARG A 1 80 ? 11.003 -5.144 -10.520 1.00 76.12 80 ARG A O 1
#

Secondary structure (DSSP, 8-state):
--TTHHHHHHHHHHTT-----EEEEEE-SSTTTT---TT--SS-SSEEEEEE--HHHHHHHHHHHHHHHHHHT-STT---

Foldseek 3Di:
DQPCPVVVVVVCVVVVHDDWDWDKDFDAPDLVQQPPDVPDDPDGDGDIDIQIQDPPVSVVVRVVQQVQQCVVLVDPRRGD

Radius of gyration: 14.5 Å; chains: 1; bounding box: 31×28×38 Å

Sequence (80 aa):
GFYGIVRFAEAAEQLHVQTVFGAELSLADDPFSAALARGGPADPGGSHLLVLARGEEGYHRLAAAITHAQLAGGEKGRPR

pLDDT: mean 83.58, std 13.94, range [51.34, 97.81]